Protein AF-X1L9S9-F1 (afdb_monomer_lite)

Secondary structure (DSSP, 8-state):
-HHHHHHHHHHGGGT-------S-GGGS-HHHHTT---EEEETT-SSHHHHHHHHHHTTT-HHHHHHHHTPPPTTS-SSS----EEEESS--TT-

Foldseek 3Di:
DVPVLCCLVPCVVVVDDDDDDDPALVPDDPSNLVSDFKDKAWPDQLDDPSLVSVCVSQVNPPVLSVVNNPDDDQVPDPDHRDIDMDMDGPDDPPD

InterPro domains:
  IPR027417 P-loop containing nucleoside triphosphate hydrolase [G3DSA:3.40.50.300] (1-71)

Sequence (95 aa):
RSIFIDAVRTTRKYGLGWIFISQTLSSLDREILNQIRIYIFGFGLGWGIERQALREIIGGAKEAIRLYQMFRDPQSGLGDREYPFMTIGPISPLS

Organism: NCBI:txid412755

Structure (mmCIF, N/CA/C/O backbone):
data_AF-X1L9S9-F1
#
_entry.id   AF-X1L9S9-F1
#
loop_
_atom_site.group_PDB
_atom_site.id
_atom_site.type_symbol
_atom_site.label_atom_id
_atom_site.label_alt_id
_atom_site.label_comp_id
_atom_site.label_asym_id
_atom_site.label_entity_id
_atom_site.label_seq_id
_atom_site.pdbx_PDB_ins_code
_atom_site.Cartn_x
_atom_site.Cartn_y
_atom_site.Cartn_z
_atom_site.occupancy
_atom_site.B_iso_or_equiv
_atom_site.auth_seq_id
_atom_site.auth_comp_id
_atom_site.auth_asym_id
_atom_site.auth_atom_id
_atom_site.pdbx_PDB_model_num
ATOM 1 N N . ARG A 1 1 ? -6.260 17.194 8.082 1.00 58.56 1 ARG A N 1
ATOM 2 C CA . ARG A 1 1 ? -5.430 15.963 8.055 1.00 58.56 1 ARG A CA 1
ATOM 3 C C . ARG A 1 1 ? -5.932 14.901 9.044 1.00 58.56 1 ARG A C 1
ATOM 5 O O . ARG A 1 1 ? -6.001 13.759 8.623 1.00 58.56 1 ARG A O 1
ATOM 12 N N . SER A 1 2 ? -6.364 15.244 10.273 1.00 79.62 2 SER A N 1
ATOM 13 C CA . SER A 1 2 ? -6.862 14.229 11.232 1.00 79.62 2 SER A CA 1
ATOM 14 C C . SER A 1 2 ? -8.144 13.514 10.783 1.00 79.62 2 SER A C 1
ATOM 16 O O . SER A 1 2 ? -8.240 12.315 10.976 1.00 79.62 2 SER A O 1
ATOM 18 N N . ILE A 1 3 ? -9.070 14.196 10.089 1.00 91.38 3 ILE A N 1
ATOM 19 C CA . ILE A 1 3 ? -10.391 13.632 9.736 1.00 91.38 3 ILE A CA 1
ATOM 20 C C . ILE A 1 3 ? -10.296 12.264 9.042 1.00 91.38 3 ILE A C 1
ATOM 22 O O . ILE A 1 3 ? -11.019 1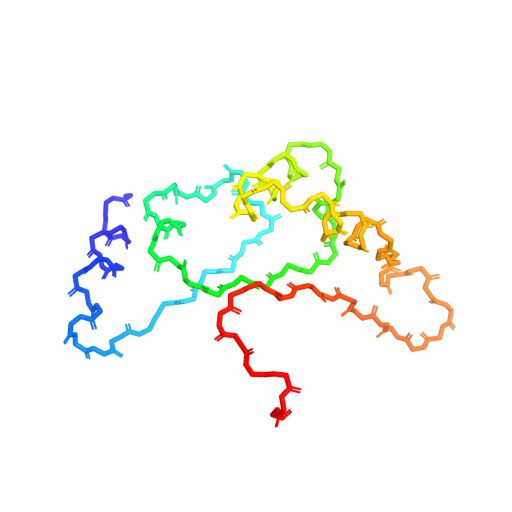1.349 9.417 1.00 91.38 3 ILE A O 1
ATOM 26 N N . PHE A 1 4 ? -9.404 12.089 8.059 1.00 90.88 4 PHE A N 1
ATOM 27 C CA . PHE A 1 4 ? -9.264 10.798 7.372 1.00 90.88 4 PHE A CA 1
ATOM 28 C C . PHE A 1 4 ? -8.651 9.719 8.268 1.00 90.88 4 PHE A C 1
ATOM 30 O O . PHE A 1 4 ? -9.099 8.578 8.234 1.00 90.88 4 PHE A O 1
ATOM 37 N N . ILE A 1 5 ? -7.668 10.076 9.095 1.00 93.00 5 ILE A N 1
ATOM 38 C CA . ILE A 1 5 ? -7.051 9.158 10.060 1.00 93.00 5 ILE A CA 1
ATOM 39 C C . ILE A 1 5 ? -8.106 8.684 11.070 1.00 93.00 5 ILE A C 1
ATOM 41 O O . ILE A 1 5 ? -8.279 7.482 11.287 1.00 93.00 5 ILE A O 1
ATOM 45 N N . ASP A 1 6 ? -8.861 9.631 11.628 1.00 94.12 6 ASP A N 1
ATOM 46 C CA . ASP A 1 6 ? -9.927 9.379 12.592 1.00 94.12 6 ASP A CA 1
ATOM 47 C C . ASP A 1 6 ? -11.028 8.517 11.967 1.00 94.12 6 ASP A C 1
ATOM 49 O O . ASP A 1 6 ? -11.477 7.538 12.568 1.00 94.12 6 ASP A O 1
ATOM 53 N N . ALA A 1 7 ? -11.431 8.821 10.733 1.00 94.06 7 ALA A N 1
ATOM 54 C CA . ALA A 1 7 ? -12.461 8.074 10.029 1.00 94.06 7 ALA A CA 1
ATOM 55 C C . ALA A 1 7 ? -12.030 6.620 9.769 1.00 94.06 7 ALA A C 1
ATOM 57 O O . ALA A 1 7 ? -12.770 5.707 10.129 1.00 94.06 7 ALA A O 1
ATOM 58 N N . VAL A 1 8 ? -10.817 6.377 9.257 1.00 94.25 8 VAL A N 1
ATOM 59 C CA . VAL A 1 8 ? -10.303 5.012 9.017 1.00 94.25 8 VAL A CA 1
ATOM 60 C C . VAL A 1 8 ? -10.275 4.185 10.304 1.00 94.25 8 VAL A C 1
ATOM 62 O O . VAL A 1 8 ? -10.684 3.021 10.309 1.00 94.25 8 VAL A O 1
ATOM 65 N N . ARG A 1 9 ? -9.835 4.783 11.416 1.00 91.56 9 ARG A N 1
ATOM 66 C CA . ARG A 1 9 ? -9.749 4.094 12.713 1.00 91.56 9 ARG A CA 1
ATOM 67 C C . ARG A 1 9 ? -11.122 3.812 13.314 1.00 91.56 9 ARG A C 1
ATOM 69 O O . ARG A 1 9 ? -11.343 2.744 13.885 1.00 91.56 9 ARG A O 1
ATOM 76 N N . THR A 1 10 ? -12.038 4.772 13.226 1.00 93.75 10 THR A N 1
ATOM 77 C CA . THR A 1 10 ? -13.297 4.728 13.981 1.00 93.75 10 THR A CA 1
ATOM 78 C C . THR A 1 10 ? -14.444 4.089 13.223 1.00 93.75 10 THR A C 1
ATOM 80 O O . THR A 1 10 ? -15.345 3.568 13.878 1.00 93.75 10 THR A O 1
ATOM 83 N N . THR A 1 11 ? -14.447 4.090 11.888 1.00 94.44 11 THR A N 1
ATOM 84 C CA . THR A 1 11 ? -15.596 3.581 11.128 1.00 94.44 11 THR A CA 1
ATOM 85 C C . THR A 1 11 ? -15.533 2.087 10.822 1.00 94.44 11 THR A C 1
ATOM 87 O O . THR A 1 11 ? -16.554 1.491 10.477 1.00 94.44 11 THR A O 1
ATOM 90 N N . ARG A 1 12 ? -14.387 1.437 11.067 1.00 86.75 12 ARG A N 1
ATOM 91 C CA . ARG A 1 12 ? -14.219 -0.020 10.924 1.00 86.75 12 ARG A CA 1
ATOM 92 C C . ARG A 1 12 ? -15.228 -0.826 11.749 1.00 86.75 12 ARG A C 1
ATOM 94 O O . ARG A 1 12 ? -15.720 -1.846 11.279 1.00 86.75 12 ARG A O 1
ATOM 101 N N . LYS A 1 13 ? -15.572 -0.364 12.958 1.00 92.06 13 LYS A N 1
ATOM 102 C CA . LYS A 1 13 ? -16.586 -1.011 13.821 1.00 92.06 13 LYS A CA 1
ATOM 103 C C . LYS A 1 13 ? -17.994 -1.004 13.219 1.00 92.06 13 LYS A C 1
ATOM 105 O O . LYS A 1 13 ? -18.831 -1.785 13.646 1.00 92.06 13 LYS A O 1
ATOM 110 N N . TYR A 1 14 ? -18.246 -0.134 12.242 1.00 95.62 14 TYR A N 1
ATOM 111 C CA . TYR A 1 14 ? -19.514 -0.051 11.521 1.00 95.62 14 TYR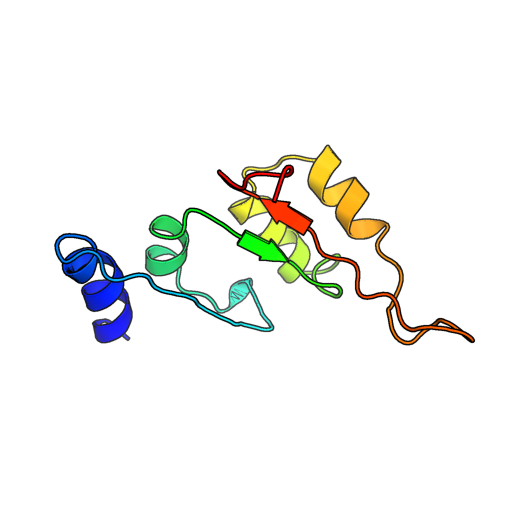 A CA 1
ATOM 112 C C . TYR A 1 14 ? -19.489 -0.836 10.200 1.00 95.62 14 TYR A C 1
ATOM 114 O O . TYR A 1 14 ? -20.419 -0.724 9.412 1.00 95.62 14 TYR A O 1
ATOM 122 N N . GLY A 1 15 ? -18.424 -1.602 9.928 1.00 91.88 15 GLY A N 1
ATOM 123 C CA . GLY A 1 15 ? -18.278 -2.354 8.680 1.00 91.88 15 GLY A CA 1
ATOM 124 C C . GLY A 1 15 ? -17.897 -1.500 7.466 1.00 91.88 15 GLY A C 1
ATOM 125 O O . GLY A 1 15 ? -17.960 -1.992 6.344 1.00 91.88 15 GLY A O 1
ATOM 126 N N . LEU A 1 16 ? -17.490 -0.239 7.662 1.00 94.56 16 LEU A N 1
ATOM 127 C CA . LEU A 1 16 ? -17.044 0.619 6.564 1.00 94.56 16 LEU A CA 1
ATOM 128 C C . LEU A 1 16 ? -15.640 0.223 6.083 1.00 94.56 16 LEU A C 1
ATOM 130 O O . LEU A 1 16 ? -14.715 0.049 6.881 1.00 94.56 16 LEU A O 1
ATOM 134 N N . GLY A 1 17 ? -15.498 0.098 4.763 1.00 92.12 17 GLY A N 1
ATOM 135 C CA . GLY A 1 17 ? -14.231 -0.138 4.076 1.00 92.12 17 GLY A CA 1
ATOM 136 C C . GLY A 1 17 ? -13.641 1.156 3.523 1.00 92.12 17 GLY A C 1
ATOM 137 O O . GLY A 1 17 ? -14.373 2.052 3.108 1.00 92.12 17 GLY A O 1
ATOM 138 N N . TRP A 1 18 ? -12.312 1.235 3.494 1.00 94.69 18 TRP A N 1
ATOM 139 C CA . TRP A 1 18 ? -11.580 2.369 2.937 1.00 94.69 18 TRP A CA 1
ATOM 140 C C . TRP A 1 18 ? -10.642 1.904 1.835 1.00 94.69 18 TRP A C 1
ATOM 142 O O . TRP A 1 18 ? -9.935 0.909 1.994 1.00 94.69 18 TRP A O 1
ATOM 152 N N . ILE A 1 19 ? -10.613 2.665 0.745 1.00 94.75 19 ILE A N 1
ATOM 153 C CA . ILE A 1 19 ? -9.645 2.513 -0.334 1.00 94.75 19 ILE A CA 1
ATOM 154 C C . ILE A 1 19 ? -8.933 3.847 -0.544 1.00 94.75 19 ILE A C 1
ATOM 156 O O . ILE A 1 19 ? -9.567 4.899 -0.612 1.00 94.75 19 ILE A O 1
ATOM 160 N N . PHE A 1 20 ? -7.607 3.794 -0.626 1.00 94.19 20 PHE A N 1
ATOM 161 C CA . PHE A 1 20 ? -6.765 4.946 -0.924 1.00 94.19 20 PHE A CA 1
ATOM 162 C C . PHE A 1 20 ? -6.040 4.680 -2.236 1.00 94.19 20 PHE A C 1
ATOM 164 O O . PHE A 1 20 ? -5.380 3.653 -2.381 1.00 94.19 20 PHE A O 1
ATOM 171 N N . ILE A 1 21 ? -6.170 5.606 -3.182 1.00 94.12 21 ILE A N 1
ATOM 172 C CA . ILE A 1 21 ? -5.523 5.537 -4.493 1.00 94.12 21 ILE A CA 1
ATOM 173 C C . ILE A 1 21 ? -4.534 6.696 -4.559 1.00 94.12 21 ILE A C 1
ATOM 175 O O . ILE A 1 21 ? -4.920 7.854 -4.409 1.00 94.12 21 ILE A O 1
ATOM 179 N N . SER A 1 22 ? -3.254 6.381 -4.743 1.00 92.56 22 SER A N 1
ATOM 180 C CA . SER A 1 22 ? -2.174 7.366 -4.800 1.00 92.56 22 SER A CA 1
ATOM 181 C C . SER A 1 22 ? -1.132 6.961 -5.836 1.00 92.56 22 SER A C 1
ATOM 183 O O . SER A 1 22 ? -0.901 5.775 -6.058 1.00 92.56 22 SER A O 1
ATOM 185 N N . GLN A 1 23 ? -0.491 7.960 -6.444 1.00 91.19 23 GLN A N 1
ATOM 186 C CA . GLN A 1 23 ? 0.659 7.781 -7.337 1.00 91.19 23 GLN A CA 1
ATOM 187 C C . GLN A 1 23 ? 1.995 7.773 -6.578 1.00 91.19 23 GLN A C 1
ATOM 189 O O . GLN A 1 23 ? 3.025 7.415 -7.140 1.00 91.19 23 GLN A O 1
ATOM 194 N N . THR A 1 24 ? 1.993 8.189 -5.310 1.00 91.69 24 THR A N 1
ATOM 195 C CA . THR A 1 24 ? 3.206 8.397 -4.515 1.00 91.69 24 THR A CA 1
ATOM 196 C C . THR A 1 24 ? 2.987 7.813 -3.125 1.00 91.69 24 THR A C 1
ATOM 198 O O . THR A 1 24 ? 2.283 8.393 -2.293 1.00 91.69 24 THR A O 1
ATOM 201 N N . LEU A 1 25 ? 3.590 6.656 -2.867 1.00 91.88 25 LEU A N 1
ATOM 202 C CA . LEU A 1 25 ? 3.545 5.946 -1.592 1.00 91.88 25 LEU A CA 1
ATOM 203 C C . LEU A 1 25 ? 4.135 6.788 -0.466 1.00 91.88 25 LEU A C 1
ATOM 205 O O . LEU A 1 25 ? 3.564 6.833 0.621 1.00 91.88 25 LEU A O 1
ATOM 209 N N . SER A 1 26 ? 5.239 7.492 -0.733 1.00 90.06 26 SER A N 1
ATOM 210 C CA . SER A 1 26 ? 5.915 8.322 0.274 1.00 90.06 26 SER A CA 1
ATOM 211 C C . SER A 1 26 ? 5.062 9.495 0.783 1.00 90.06 26 SER A C 1
ATOM 213 O O . SER A 1 26 ? 5.335 10.030 1.856 1.00 90.06 26 SER A O 1
ATOM 215 N N . SER A 1 27 ? 4.002 9.867 0.055 1.00 90.44 27 SER A N 1
ATOM 216 C CA . SER A 1 27 ? 3.058 10.916 0.464 1.00 90.44 27 SER A CA 1
ATOM 217 C C . SER A 1 27 ? 1.942 10.424 1.395 1.00 90.44 27 SER A C 1
ATOM 219 O O . SER A 1 27 ? 1.266 11.243 2.024 1.00 90.44 27 SER A O 1
ATOM 221 N N . LEU A 1 28 ? 1.728 9.105 1.489 1.00 91.81 28 LEU A N 1
ATOM 222 C CA . LEU A 1 28 ? 0.656 8.535 2.301 1.00 91.81 28 LEU A CA 1
ATOM 223 C C . LEU A 1 28 ? 0.986 8.632 3.788 1.00 91.81 28 LEU A C 1
ATOM 225 O O . LEU A 1 28 ? 2.105 8.380 4.233 1.00 91.81 28 LEU A O 1
ATOM 229 N N . ASP A 1 29 ? -0.030 8.978 4.574 1.00 92.62 29 ASP A N 1
ATOM 230 C CA . ASP A 1 29 ? 0.120 9.079 6.016 1.00 92.62 29 ASP A CA 1
ATOM 231 C C . ASP A 1 29 ? 0.341 7.694 6.640 1.00 92.62 29 ASP A C 1
ATOM 233 O O . ASP A 1 29 ? -0.416 6.752 6.385 1.00 92.62 29 ASP A O 1
ATOM 237 N N . ARG A 1 30 ? 1.369 7.573 7.486 1.00 91.00 30 ARG A N 1
ATOM 238 C CA . ARG A 1 30 ? 1.733 6.308 8.137 1.00 91.00 30 ARG A CA 1
ATOM 239 C C . ARG A 1 30 ? 0.610 5.761 9.011 1.00 91.00 30 ARG A C 1
ATOM 241 O O . ARG A 1 30 ? 0.458 4.543 9.087 1.00 91.00 30 ARG A O 1
ATOM 248 N N . GLU A 1 31 ? -0.196 6.620 9.638 1.00 92.81 31 GLU A N 1
ATOM 249 C CA . GLU A 1 31 ? -1.334 6.142 10.428 1.00 92.81 31 GLU A CA 1
ATOM 250 C C . GLU A 1 31 ? -2.395 5.477 9.553 1.00 92.81 31 GLU A C 1
ATOM 252 O O . GLU A 1 31 ? -2.966 4.470 9.964 1.00 92.81 31 GLU A O 1
ATOM 257 N N . ILE A 1 32 ? -2.611 5.980 8.333 1.00 93.12 32 ILE A N 1
ATOM 258 C CA . ILE A 1 32 ? -3.516 5.353 7.366 1.00 93.12 32 ILE A CA 1
ATOM 259 C C . ILE A 1 32 ? -2.933 4.015 6.913 1.00 93.12 32 ILE A C 1
ATOM 261 O O . ILE A 1 32 ? -3.626 3.004 7.002 1.00 93.12 32 ILE A O 1
ATOM 265 N N . LEU A 1 33 ? -1.659 3.984 6.499 1.00 92.50 33 LEU A N 1
ATOM 266 C CA . LEU A 1 33 ? -0.981 2.754 6.063 1.00 92.50 33 LEU A CA 1
ATOM 267 C C . LEU A 1 33 ? -1.080 1.644 7.122 1.00 92.50 33 LEU A C 1
ATOM 269 O O . LEU A 1 33 ? -1.448 0.516 6.807 1.00 92.50 33 LEU A O 1
ATOM 273 N N . ASN A 1 34 ? -0.877 1.973 8.398 1.00 91.69 34 ASN A N 1
ATOM 274 C CA . ASN A 1 34 ? -0.978 1.008 9.497 1.00 91.69 34 ASN A CA 1
ATOM 275 C C . ASN A 1 34 ? -2.381 0.390 9.673 1.00 91.69 34 ASN A C 1
ATOM 277 O O . ASN A 1 34 ? -2.510 -0.645 10.326 1.00 91.69 34 ASN A O 1
ATOM 281 N N . GLN A 1 35 ? -3.436 1.008 9.132 1.00 92.25 35 GLN A N 1
ATOM 282 C CA . GLN A 1 35 ? -4.797 0.459 9.165 1.00 92.25 35 GLN A CA 1
ATOM 283 C C . GLN A 1 35 ? -5.151 -0.362 7.912 1.00 92.25 35 GLN A C 1
ATOM 285 O O . GLN A 1 35 ? -6.116 -1.133 7.944 1.00 92.25 35 GLN A O 1
ATOM 290 N N . ILE A 1 36 ? -4.392 -0.230 6.819 1.00 92.06 36 ILE A N 1
ATOM 291 C CA . ILE A 1 36 ? -4.636 -0.939 5.558 1.00 92.06 36 ILE A CA 1
ATOM 292 C C . ILE A 1 36 ? -4.093 -2.368 5.628 1.00 92.06 36 ILE A C 1
ATOM 294 O O . ILE A 1 36 ? -2.980 -2.618 6.085 1.00 92.06 36 ILE A O 1
ATOM 298 N N . ARG A 1 37 ? -4.897 -3.330 5.156 1.00 91.44 37 ARG A N 1
ATOM 299 C CA . ARG A 1 37 ? -4.541 -4.762 5.160 1.00 91.44 37 ARG A CA 1
ATOM 300 C C . ARG A 1 37 ? -4.163 -5.312 3.791 1.00 91.44 37 ARG A C 1
ATOM 302 O O . ARG A 1 37 ? -3.489 -6.334 3.739 1.00 91.44 37 ARG A O 1
ATOM 309 N N . ILE A 1 38 ? -4.637 -4.685 2.716 1.00 93.25 38 ILE A N 1
ATOM 310 C CA . ILE A 1 38 ? -4.429 -5.131 1.337 1.00 93.25 38 ILE A CA 1
ATOM 311 C C . ILE A 1 38 ? -3.825 -3.975 0.552 1.00 93.25 38 ILE A C 1
ATOM 313 O O . ILE A 1 38 ? -4.340 -2.860 0.597 1.00 93.25 38 ILE A O 1
ATOM 317 N N . TYR A 1 39 ? -2.756 -4.266 -0.177 1.00 93.81 39 TYR A N 1
ATOM 318 C CA . TYR A 1 39 ? -2.069 -3.325 -1.047 1.00 93.81 39 TYR A CA 1
ATOM 319 C C . TYR A 1 39 ? -2.082 -3.839 -2.476 1.00 93.81 39 TYR A C 1
ATOM 321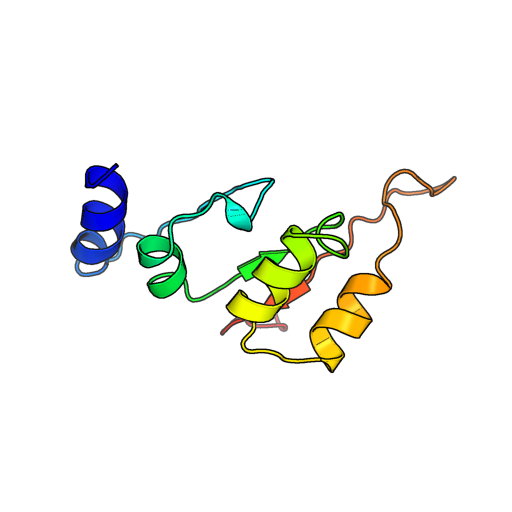 O O . TYR A 1 39 ? -1.883 -5.031 -2.706 1.00 93.81 39 TYR A O 1
ATOM 329 N N . ILE A 1 40 ? -2.275 -2.925 -3.423 1.00 94.56 40 ILE A N 1
ATOM 330 C CA . ILE A 1 40 ? -2.166 -3.180 -4.857 1.00 94.56 40 ILE A CA 1
ATOM 331 C C . ILE A 1 40 ? -1.193 -2.142 -5.412 1.00 94.56 40 ILE A C 1
ATOM 333 O O . ILE A 1 40 ? -1.448 -0.942 -5.326 1.00 94.56 40 ILE A O 1
ATOM 337 N N . PHE A 1 41 ? -0.070 -2.601 -5.953 1.00 94.94 41 PHE A N 1
ATOM 338 C CA . PHE A 1 41 ? 0.973 -1.756 -6.527 1.00 94.94 41 PHE A CA 1
ATOM 339 C C . PHE A 1 41 ? 1.010 -1.959 -8.041 1.00 94.94 41 PHE A C 1
ATOM 341 O O . PHE A 1 41 ? 1.369 -3.040 -8.504 1.00 94.94 41 PHE A O 1
ATOM 348 N N . GLY A 1 42 ? 0.632 -0.934 -8.805 1.00 93.94 42 GLY A N 1
ATOM 349 C CA . GLY A 1 42 ? 0.853 -0.893 -10.257 1.00 93.94 42 GLY A CA 1
ATOM 350 C C . GLY A 1 42 ? 2.298 -0.523 -10.601 1.00 93.94 42 GLY A C 1
ATOM 351 O O . GLY A 1 42 ? 3.094 -0.296 -9.702 1.00 93.94 42 GLY A O 1
ATOM 352 N N . PHE A 1 43 ? 2.642 -0.440 -11.886 1.00 92.56 43 PHE A N 1
ATOM 353 C CA . PHE A 1 43 ? 3.987 -0.074 -12.357 1.00 92.56 43 PHE A CA 1
ATOM 354 C C . PHE A 1 43 ? 4.448 1.335 -11.910 1.00 92.56 43 PHE A C 1
ATOM 356 O O . PHE A 1 43 ? 3.638 2.238 -11.718 1.00 92.56 43 PHE A O 1
ATOM 363 N N . GLY A 1 44 ? 5.770 1.540 -11.806 1.00 91.19 44 GLY A N 1
ATOM 364 C CA . GLY A 1 44 ? 6.392 2.865 -11.622 1.00 91.19 44 GLY A CA 1
ATOM 365 C C . GLY A 1 44 ? 7.035 3.121 -10.253 1.00 91.19 44 GLY A C 1
ATOM 366 O O . GLY A 1 44 ? 7.821 4.050 -10.108 1.00 91.19 44 GLY A O 1
ATOM 367 N N . LEU A 1 45 ? 6.796 2.260 -9.260 1.00 92.62 45 LEU A N 1
ATOM 368 C CA . LEU A 1 45 ? 7.310 2.431 -7.879 1.00 92.62 45 LEU A CA 1
ATOM 369 C C . LEU A 1 45 ? 8.645 1.697 -7.620 1.00 92.62 45 LEU A C 1
ATOM 371 O O . LEU A 1 45 ? 9.040 1.471 -6.480 1.00 92.62 45 LEU A O 1
ATOM 375 N N . GLY A 1 46 ? 9.319 1.230 -8.677 1.00 85.50 46 GLY A N 1
ATOM 376 C CA . GLY A 1 46 ? 10.463 0.308 -8.580 1.00 85.50 46 GLY A CA 1
ATOM 377 C C . GLY A 1 46 ? 11.802 0.967 -8.244 1.00 85.50 46 GLY A C 1
ATOM 378 O O . GLY A 1 46 ? 12.789 0.258 -8.031 1.00 85.50 46 GLY A O 1
ATOM 379 N N . TRP A 1 47 ? 11.853 2.302 -8.190 1.00 86.44 47 TRP A N 1
ATOM 380 C CA . TRP A 1 47 ? 13.087 3.086 -8.078 1.00 86.44 47 TRP A CA 1
ATOM 381 C C . TRP A 1 47 ? 12.951 4.264 -7.101 1.00 86.44 47 TRP A C 1
ATOM 383 O O . TRP A 1 47 ? 11.850 4.654 -6.719 1.00 86.44 47 TRP A O 1
ATOM 393 N N . GLY A 1 48 ? 14.090 4.824 -6.679 1.00 91.06 48 GLY A N 1
ATOM 394 C CA . GLY A 1 48 ? 14.145 6.029 -5.845 1.00 91.06 48 GLY A CA 1
ATOM 395 C C . GLY A 1 48 ? 13.440 5.902 -4.489 1.00 91.06 48 GLY A C 1
ATOM 396 O O . GLY A 1 48 ? 13.464 4.846 -3.852 1.00 91.06 48 GLY A O 1
ATOM 397 N N . ILE A 1 49 ? 12.824 7.004 -4.051 1.00 92.94 49 ILE A N 1
ATOM 398 C CA . ILE A 1 49 ? 12.115 7.098 -2.766 1.00 92.94 49 ILE A CA 1
ATOM 399 C C . ILE A 1 49 ? 10.898 6.167 -2.701 1.00 92.94 49 ILE A C 1
ATOM 401 O O . ILE A 1 49 ? 10.617 5.586 -1.656 1.00 92.94 49 ILE A O 1
ATOM 405 N N . GLU A 1 50 ? 10.242 5.933 -3.836 1.00 93.12 50 GLU A N 1
ATOM 406 C CA . GLU A 1 50 ? 9.076 5.057 -3.929 1.00 93.12 50 GLU A CA 1
ATOM 407 C C . GLU A 1 50 ? 9.446 3.590 -3.715 1.00 93.12 50 GLU A C 1
ATOM 409 O O . GLU A 1 50 ? 8.738 2.877 -3.007 1.00 93.12 50 GLU A O 1
ATOM 414 N N . ARG A 1 51 ? 10.614 3.152 -4.204 1.00 92.94 51 ARG A N 1
ATOM 415 C CA . ARG A 1 51 ? 11.136 1.809 -3.900 1.00 92.94 51 ARG A CA 1
ATOM 416 C C . ARG A 1 51 ? 11.377 1.623 -2.407 1.00 92.94 51 ARG A C 1
ATOM 418 O O . ARG A 1 51 ? 11.133 0.544 -1.868 1.00 92.94 51 ARG A O 1
ATOM 425 N N . GLN A 1 52 ? 11.906 2.653 -1.749 1.00 92.75 52 GLN A N 1
ATOM 426 C CA . GLN A 1 52 ? 12.169 2.613 -0.316 1.00 92.75 52 GLN A CA 1
ATOM 427 C C . GLN A 1 52 ? 10.856 2.555 0.473 1.00 92.75 52 GLN A C 1
ATOM 429 O O . GLN A 1 52 ? 10.725 1.700 1.346 1.00 92.75 52 GLN A O 1
ATOM 434 N N . ALA A 1 53 ? 9.870 3.378 0.108 1.00 93.31 53 ALA A N 1
ATOM 435 C CA . ALA A 1 53 ? 8.534 3.339 0.698 1.00 93.31 53 ALA A CA 1
ATOM 436 C C . ALA A 1 53 ? 7.849 1.978 0.480 1.00 93.31 53 ALA A C 1
ATOM 438 O O . ALA A 1 53 ? 7.328 1.391 1.426 1.00 93.31 53 ALA A O 1
ATOM 439 N N . LEU A 1 54 ? 7.925 1.420 -0.734 1.00 93.94 54 LEU A N 1
ATOM 440 C CA . LEU A 1 54 ? 7.425 0.079 -1.042 1.00 93.94 54 LEU A CA 1
ATOM 441 C C . LEU A 1 54 ? 8.087 -0.977 -0.148 1.00 93.94 54 LEU A C 1
ATOM 443 O O . LEU A 1 54 ? 7.394 -1.806 0.438 1.00 93.94 54 LEU A O 1
ATOM 447 N N . ARG A 1 55 ? 9.418 -0.922 0.000 1.00 92.50 55 ARG A N 1
ATOM 448 C CA . ARG A 1 55 ? 10.186 -1.837 0.857 1.00 92.50 55 ARG A CA 1
ATOM 449 C C . ARG A 1 55 ? 9.751 -1.773 2.317 1.00 92.50 55 ARG A C 1
ATOM 451 O O . ARG A 1 55 ? 9.676 -2.820 2.959 1.00 92.50 55 ARG A O 1
ATOM 458 N N . GLU A 1 56 ? 9.496 -0.572 2.826 1.00 91.44 56 GLU A N 1
ATOM 459 C CA . GLU A 1 56 ? 9.006 -0.350 4.189 1.00 91.44 56 GLU A CA 1
ATOM 460 C C . GLU A 1 56 ? 7.603 -0.936 4.381 1.00 91.44 56 GLU A C 1
ATOM 462 O O . GLU A 1 56 ? 7.387 -1.674 5.340 1.00 91.44 56 GLU A O 1
ATOM 467 N N . ILE A 1 57 ? 6.681 -0.689 3.442 1.00 91.19 57 ILE A N 1
ATOM 468 C CA . ILE A 1 57 ? 5.292 -1.171 3.523 1.00 91.19 57 ILE A CA 1
ATOM 469 C C . ILE A 1 57 ? 5.224 -2.702 3.519 1.00 91.19 57 ILE A C 1
ATOM 471 O O . ILE A 1 57 ? 4.476 -3.287 4.300 1.00 91.19 57 ILE A O 1
ATOM 475 N N . ILE A 1 58 ? 6.011 -3.371 2.672 1.00 89.56 58 ILE A N 1
ATOM 476 C CA . ILE A 1 58 ? 5.965 -4.838 2.555 1.00 89.56 58 ILE A CA 1
ATOM 477 C C . ILE A 1 58 ? 6.875 -5.568 3.559 1.00 89.56 58 ILE A C 1
ATOM 479 O O . ILE A 1 58 ? 7.112 -6.768 3.419 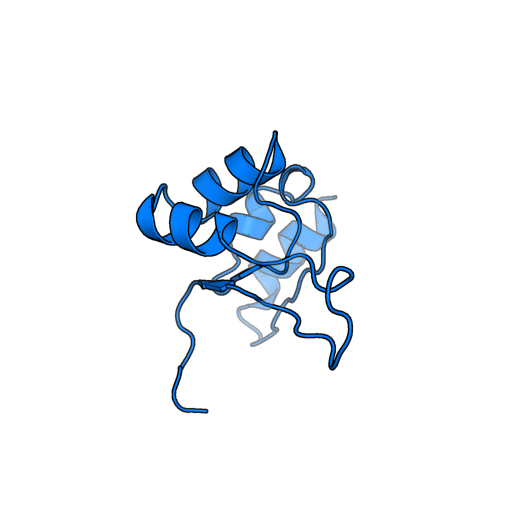1.00 89.56 58 ILE A O 1
ATOM 483 N N . GLY A 1 59 ? 7.435 -4.858 4.545 1.00 86.81 59 GLY A N 1
ATOM 484 C CA . GLY A 1 59 ? 8.260 -5.457 5.598 1.00 86.81 59 GLY A CA 1
ATOM 485 C C . GLY A 1 59 ? 9.597 -6.025 5.109 1.00 86.81 59 GLY A C 1
ATOM 486 O O . GLY A 1 59 ? 10.140 -6.942 5.718 1.00 86.81 59 GLY A O 1
ATOM 487 N N . GLY A 1 60 ? 10.142 -5.508 4.004 1.00 77.31 60 GLY A N 1
ATOM 488 C CA . GLY A 1 60 ? 11.461 -5.912 3.518 1.00 77.31 60 GLY A CA 1
ATOM 489 C C . GLY A 1 60 ? 11.523 -7.248 2.771 1.00 77.31 60 G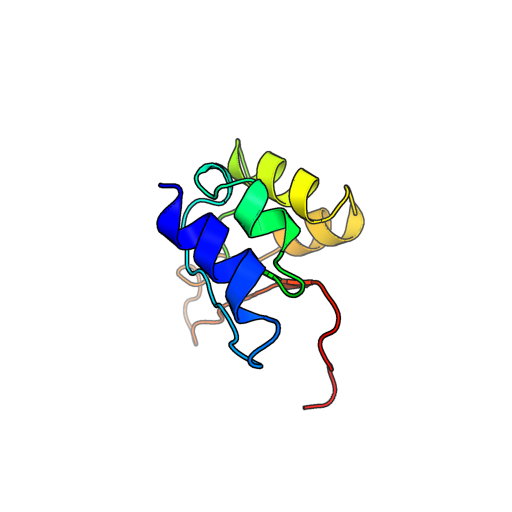LY A C 1
ATOM 490 O O . GLY A 1 60 ? 12.625 -7.771 2.608 1.00 77.31 60 GLY A O 1
ATOM 491 N N . ALA A 1 61 ? 10.396 -7.780 2.280 1.00 83.56 61 ALA A N 1
ATOM 492 C CA . ALA A 1 61 ? 10.349 -8.971 1.423 1.00 83.56 61 ALA A CA 1
ATOM 493 C C . ALA A 1 61 ? 11.125 -8.755 0.102 1.00 83.56 61 ALA A C 1
ATOM 495 O O . ALA A 1 61 ? 10.589 -8.258 -0.892 1.00 83.56 61 ALA A O 1
ATOM 496 N N . LYS A 1 62 ? 12.420 -9.093 0.093 1.00 85.19 62 LYS A N 1
ATOM 497 C CA . LYS A 1 62 ? 13.357 -8.760 -0.996 1.00 85.19 62 LYS A CA 1
ATOM 498 C C . LYS A 1 62 ? 12.950 -9.390 -2.325 1.00 85.19 62 LYS A C 1
ATOM 500 O O . LYS A 1 62 ? 13.083 -8.753 -3.368 1.00 85.19 62 LYS A O 1
ATOM 505 N N . GLU A 1 63 ? 12.443 -10.612 -2.281 1.00 87.69 63 GLU A N 1
ATOM 506 C CA . GLU A 1 63 ? 12.004 -11.387 -3.437 1.00 87.69 63 GLU A CA 1
ATOM 507 C C . GLU A 1 63 ? 10.799 -10.725 -4.110 1.00 87.69 63 GLU A C 1
ATOM 509 O O . GLU A 1 63 ? 10.801 -10.557 -5.327 1.00 87.69 63 GLU A O 1
ATOM 514 N N . ALA A 1 64 ? 9.823 -10.254 -3.326 1.00 88.88 64 ALA A N 1
ATOM 515 C CA . ALA A 1 64 ? 8.662 -9.531 -3.845 1.00 88.88 64 ALA A CA 1
ATOM 516 C C . ALA A 1 64 ? 9.076 -8.218 -4.529 1.00 88.88 64 ALA A C 1
ATOM 518 O O . ALA A 1 64 ? 8.629 -7.930 -5.637 1.00 88.88 64 ALA A O 1
ATOM 519 N N . ILE A 1 65 ? 10.006 -7.462 -3.929 1.00 91.62 65 ILE A N 1
ATOM 520 C CA . ILE A 1 65 ? 10.557 -6.242 -4.552 1.00 91.62 65 ILE A CA 1
ATOM 521 C C . ILE A 1 65 ? 11.269 -6.584 -5.855 1.00 91.62 65 ILE A C 1
ATOM 523 O O . ILE A 1 65 ? 11.103 -5.877 -6.844 1.00 91.62 65 ILE A O 1
ATOM 527 N N . ARG A 1 66 ? 12.065 -7.657 -5.871 1.00 91.25 66 ARG A N 1
ATOM 528 C CA . ARG A 1 66 ? 12.793 -8.076 -7.070 1.00 91.25 66 ARG A CA 1
ATOM 529 C C . ARG A 1 66 ? 11.834 -8.431 -8.204 1.00 91.25 66 ARG A C 1
ATOM 531 O O . ARG A 1 66 ? 12.055 -7.966 -9.316 1.00 91.25 66 ARG A O 1
ATOM 538 N N . LEU A 1 67 ? 10.779 -9.199 -7.924 1.00 91.69 67 LEU A N 1
ATOM 539 C CA . LEU A 1 67 ? 9.743 -9.535 -8.907 1.00 91.69 67 LEU A CA 1
ATOM 540 C C . LEU A 1 67 ? 9.022 -8.284 -9.411 1.00 91.69 67 LEU A C 1
ATOM 542 O O . LEU A 1 67 ? 8.856 -8.110 -10.614 1.00 91.69 67 LEU A O 1
ATOM 546 N N . TYR A 1 68 ? 8.666 -7.377 -8.506 1.00 93.94 68 TYR A N 1
ATOM 547 C CA . TYR A 1 68 ? 8.030 -6.115 -8.861 1.00 93.94 68 TYR A CA 1
ATOM 548 C C . TYR A 1 68 ? 8.916 -5.240 -9.770 1.00 93.94 68 TYR A C 1
ATOM 550 O O . TYR A 1 68 ? 8.435 -4.651 -10.733 1.00 93.94 68 TYR A O 1
ATOM 558 N N . GLN A 1 69 ? 10.232 -5.199 -9.534 1.00 92.88 69 GLN A N 1
ATOM 559 C CA . GLN A 1 69 ? 11.178 -4.480 -10.400 1.00 92.88 69 GLN A CA 1
ATOM 560 C C . GLN A 1 69 ? 11.320 -5.089 -11.806 1.00 92.88 69 GLN A C 1
ATOM 562 O O . GLN A 1 69 ? 11.864 -4.430 -12.689 1.00 92.88 69 GLN A O 1
ATOM 567 N N . MET A 1 70 ? 10.846 -6.319 -12.028 1.00 92.75 70 MET A N 1
ATOM 568 C CA . MET A 1 70 ? 10.821 -6.956 -13.349 1.00 92.75 70 MET A CA 1
ATOM 569 C C . MET A 1 70 ? 9.581 -6.581 -14.171 1.00 92.75 70 MET A C 1
ATOM 571 O O . MET A 1 70 ? 9.471 -7.011 -15.321 1.00 92.75 70 MET A O 1
ATOM 575 N N . PHE A 1 71 ? 8.649 -5.801 -13.612 1.00 93.25 71 PHE A N 1
ATOM 576 C CA . PHE A 1 71 ? 7.490 -5.317 -14.354 1.00 93.25 71 PHE A CA 1
ATOM 577 C C . PHE A 1 71 ? 7.933 -4.510 -15.573 1.00 93.25 71 PHE A C 1
ATOM 579 O O . PHE A 1 71 ? 8.804 -3.643 -15.489 1.00 93.25 71 PHE A O 1
ATOM 586 N N . ARG A 1 72 ? 7.320 -4.814 -16.717 1.00 88.00 72 ARG A N 1
ATOM 587 C CA . ARG A 1 72 ? 7.538 -4.078 -17.961 1.00 88.00 72 ARG A CA 1
ATOM 588 C C . ARG A 1 72 ? 6.712 -2.804 -17.947 1.00 88.00 72 ARG A C 1
ATOM 590 O O . ARG A 1 72 ? 5.636 -2.773 -17.354 1.00 88.00 72 ARG A O 1
ATOM 597 N N . ASP A 1 73 ? 7.220 -1.780 -18.622 1.00 88.94 73 ASP A N 1
ATOM 598 C CA . ASP A 1 73 ? 6.467 -0.553 -18.841 1.00 88.94 73 ASP A CA 1
ATOM 599 C C . ASP A 1 73 ? 5.242 -0.862 -19.725 1.00 88.94 73 ASP A C 1
ATOM 601 O O . ASP A 1 73 ? 5.431 -1.282 -20.875 1.00 88.94 73 ASP A O 1
ATOM 605 N N . PRO A 1 74 ? 4.006 -0.645 -19.234 1.00 86.94 74 PRO A N 1
ATOM 606 C CA . PRO A 1 74 ? 2.782 -0.871 -20.005 1.00 86.94 74 PRO A CA 1
ATOM 607 C C . PRO A 1 74 ? 2.715 -0.087 -21.322 1.00 86.94 74 PRO A C 1
ATOM 609 O O . PRO A 1 74 ? 1.965 -0.459 -22.224 1.00 86.94 74 PRO A O 1
ATOM 612 N N . GLN A 1 75 ? 3.464 1.014 -21.443 1.00 85.88 75 GLN A N 1
ATOM 613 C CA . GLN A 1 75 ? 3.491 1.853 -22.644 1.00 85.88 75 GLN A CA 1
ATOM 614 C C . GLN A 1 75 ? 4.496 1.371 -23.700 1.00 85.88 75 GLN A C 1
ATOM 616 O O . GLN A 1 75 ? 4.461 1.849 -24.830 1.00 85.88 75 GLN A O 1
ATOM 621 N N . SER A 1 76 ? 5.379 0.429 -23.356 1.00 82.50 76 SER A N 1
ATOM 622 C CA . SER A 1 76 ? 6.482 -0.010 -24.226 1.00 82.50 76 SER A CA 1
ATOM 623 C C . SER A 1 76 ? 6.117 -1.104 -25.242 1.00 82.50 76 SER A C 1
ATOM 625 O O . SER A 1 76 ? 6.911 -1.401 -26.134 1.00 82.50 76 SER A O 1
ATOM 627 N N . GLY A 1 77 ? 4.937 -1.720 -25.128 1.00 77.12 77 GLY A N 1
ATOM 628 C CA . GLY A 1 77 ? 4.498 -2.800 -26.016 1.00 77.12 77 GLY A CA 1
ATOM 629 C C . GLY A 1 77 ? 3.973 -2.302 -27.367 1.00 77.12 77 GLY A C 1
ATOM 630 O O . GLY A 1 77 ? 3.205 -1.349 -27.428 1.00 77.12 77 GLY A O 1
ATOM 631 N N . LEU A 1 78 ? 4.338 -2.996 -28.451 1.00 73.81 78 LEU A N 1
ATOM 632 C CA . LEU A 1 78 ? 3.796 -2.780 -29.806 1.00 73.81 78 LEU A CA 1
ATOM 633 C C . LEU A 1 78 ? 2.469 -3.537 -30.062 1.00 73.81 78 LEU A C 1
ATOM 635 O O . LEU A 1 78 ? 1.979 -3.538 -31.187 1.00 73.81 78 LEU A O 1
ATOM 639 N N . GLY A 1 79 ? 1.903 -4.190 -29.039 1.00 77.75 79 GLY A N 1
ATOM 640 C CA . GLY A 1 79 ? 0.661 -4.972 -29.096 1.00 77.75 79 GLY A CA 1
ATOM 641 C C . GLY A 1 79 ? -0.313 -4.598 -27.975 1.00 77.75 79 GLY A C 1
ATOM 642 O O . GLY A 1 79 ? -0.355 -3.440 -27.554 1.00 77.75 79 GLY A O 1
ATOM 643 N N . ASP A 1 80 ? -1.085 -5.569 -27.481 1.00 81.69 80 ASP A N 1
ATOM 644 C CA . ASP A 1 80 ? -2.009 -5.347 -26.365 1.00 81.69 80 ASP A CA 1
ATOM 645 C C . ASP A 1 80 ? -1.270 -4.835 -25.121 1.00 81.69 80 ASP A C 1
ATOM 647 O O . ASP A 1 80 ? -0.192 -5.315 -24.756 1.00 81.69 80 ASP A O 1
ATOM 651 N N . ARG A 1 81 ? -1.845 -3.818 -24.472 1.00 85.06 81 ARG A N 1
ATOM 652 C CA . ARG A 1 81 ? -1.248 -3.204 -23.284 1.00 85.06 81 ARG A CA 1
ATOM 653 C C . ARG A 1 81 ? -1.498 -4.080 -22.066 1.00 85.06 81 ARG A C 1
ATOM 655 O O . ARG A 1 81 ? -2.629 -4.195 -21.599 1.00 85.06 81 ARG A O 1
ATOM 662 N N . GLU A 1 82 ? -0.426 -4.632 -21.515 1.00 87.94 82 GLU A N 1
ATOM 663 C CA . GLU A 1 82 ? -0.448 -5.352 -20.245 1.00 87.94 82 GLU A CA 1
ATOM 664 C C . GLU A 1 82 ? -0.070 -4.416 -19.092 1.00 87.94 82 GLU A C 1
ATOM 666 O O . GLU A 1 82 ? 0.938 -3.711 -19.142 1.00 87.94 82 GLU A O 1
ATOM 671 N N . TYR A 1 83 ? -0.875 -4.425 -18.030 1.00 91.06 83 TYR A N 1
ATOM 672 C CA . TYR A 1 83 ? -0.680 -3.588 -16.846 1.00 91.06 83 TYR A CA 1
ATOM 673 C C . TYR A 1 83 ? -0.349 -4.477 -15.643 1.00 91.06 83 TYR A C 1
ATOM 675 O O . TYR A 1 83 ? -1.261 -4.893 -14.925 1.00 91.06 83 TYR A O 1
ATOM 683 N N . PRO A 1 84 ? 0.934 -4.810 -15.415 1.00 91.69 84 PRO A N 1
ATOM 684 C CA . PRO A 1 84 ? 1.314 -5.658 -14.301 1.00 91.69 84 PRO A CA 1
ATOM 685 C C . PRO A 1 84 ? 1.066 -4.938 -12.974 1.00 91.69 84 PRO A C 1
ATOM 687 O O . PRO A 1 84 ? 1.310 -3.735 -12.827 1.00 91.69 84 PRO A O 1
ATOM 690 N N . PHE A 1 85 ? 0.601 -5.700 -11.991 1.00 93.81 85 PHE A N 1
ATOM 691 C CA . PHE A 1 85 ? 0.402 -5.231 -10.629 1.00 93.81 85 PHE A CA 1
ATOM 692 C C . PHE A 1 85 ? 0.812 -6.310 -9.626 1.00 93.81 85 PHE A C 1
ATOM 694 O O . PHE A 1 85 ? 0.795 -7.505 -9.918 1.00 93.81 85 PHE A O 1
ATOM 701 N N . MET A 1 86 ? 1.197 -5.879 -8.429 1.00 93.44 86 MET A N 1
ATOM 702 C CA . MET A 1 86 ? 1.527 -6.750 -7.306 1.00 93.44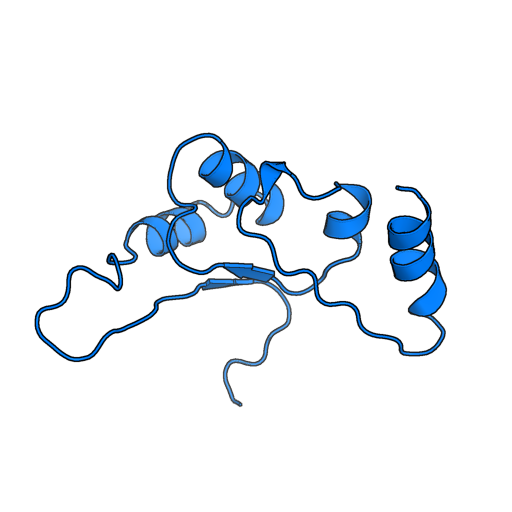 86 MET A CA 1
ATOM 703 C C . MET A 1 86 ? 0.513 -6.535 -6.191 1.00 93.44 86 MET A C 1
ATOM 705 O O . MET A 1 86 ? 0.275 -5.400 -5.781 1.00 93.44 86 MET A O 1
ATOM 709 N N . THR A 1 87 ? -0.043 -7.621 -5.662 1.00 92.62 87 THR A N 1
ATOM 710 C CA . THR A 1 87 ? -0.953 -7.585 -4.513 1.00 92.62 87 THR A CA 1
ATOM 711 C C . THR A 1 87 ? -0.286 -8.156 -3.272 1.00 92.62 87 THR A C 1
ATOM 713 O O . THR A 1 87 ? 0.328 -9.218 -3.345 1.00 92.62 87 THR A O 1
ATOM 716 N N . ILE A 1 88 ? -0.441 -7.491 -2.128 1.00 89.81 88 ILE A N 1
ATOM 717 C CA . ILE A 1 88 ? 0.073 -7.946 -0.828 1.00 89.81 88 ILE A CA 1
ATOM 718 C C . ILE A 1 88 ? -1.056 -7.899 0.201 1.00 89.81 88 ILE A C 1
ATOM 720 O O . ILE A 1 88 ? -1.845 -6.956 0.211 1.00 89.81 88 ILE A O 1
ATOM 724 N N . GLY A 1 89 ? -1.107 -8.891 1.089 1.00 89.88 89 GLY A N 1
ATOM 725 C CA . GLY A 1 89 ? -2.122 -9.007 2.137 1.00 89.88 89 GLY A CA 1
ATOM 726 C C . GLY A 1 89 ? -3.023 -10.233 1.957 1.00 89.88 89 GLY A C 1
ATOM 727 O O . GLY A 1 89 ? -2.753 -11.076 1.102 1.00 89.88 89 GLY A O 1
ATOM 728 N N . PRO A 1 90 ? -4.085 -10.365 2.769 1.00 89.62 90 PRO A N 1
ATOM 729 C CA . PRO A 1 90 ? -5.012 -11.490 2.708 1.00 89.62 90 PRO A CA 1
ATOM 730 C C . PRO A 1 90 ? -5.961 -11.343 1.508 1.00 89.62 90 PRO A C 1
ATOM 732 O O . PRO A 1 90 ? -7.113 -10.940 1.665 1.00 89.62 90 PRO A O 1
ATOM 735 N N . ILE A 1 91 ? -5.459 -11.642 0.310 1.00 85.31 91 ILE A N 1
ATOM 736 C CA . ILE A 1 91 ? -6.227 -11.677 -0.938 1.00 85.31 91 ILE A CA 1
ATOM 737 C C . ILE A 1 91 ? -6.351 -13.124 -1.428 1.00 85.31 91 ILE A C 1
ATOM 739 O O . ILE A 1 91 ? -5.392 -13.891 -1.351 1.00 85.31 91 ILE A O 1
ATOM 743 N N . SER A 1 92 ? -7.538 -13.511 -1.898 1.00 76.94 92 SER A N 1
ATOM 744 C CA . SER A 1 92 ? -7.749 -14.836 -2.486 1.00 76.94 92 SER A CA 1
ATOM 745 C C . SER A 1 92 ? -7.260 -14.839 -3.937 1.00 76.94 92 SER A C 1
ATOM 747 O O . SER A 1 92 ? -7.777 -14.051 -4.728 1.00 76.94 92 SER A O 1
ATOM 749 N N . PRO A 1 93 ? -6.326 -15.727 -4.323 1.00 69.69 93 PRO A N 1
ATOM 750 C CA . PRO A 1 93 ? -5.910 -15.877 -5.717 1.00 69.69 93 PRO A CA 1
ATOM 751 C C . PRO A 1 93 ? -6.906 -16.698 -6.559 1.00 69.69 93 PRO A C 1
ATOM 753 O O . PRO A 1 93 ? -6.652 -16.934 -7.732 1.00 69.69 93 PRO A O 1
ATOM 756 N N . LEU A 1 94 ? -8.004 -17.175 -5.960 1.00 62.69 94 LEU A N 1
ATOM 757 C CA . LEU A 1 94 ? -8.953 -18.125 -6.555 1.00 62.69 94 LEU A CA 1
ATOM 758 C C . LEU A 1 94 ? -10.300 -17.483 -6.936 1.00 62.69 94 LEU A C 1
ATOM 760 O O . LEU A 1 94 ? -11.312 -18.180 -6.956 1.00 62.69 94 LEU A O 1
ATOM 764 N N . SER A 1 95 ? -10.330 -16.165 -7.152 1.00 49.97 95 SER A N 1
ATOM 765 C CA . SER A 1 95 ? -11.563 -15.437 -7.503 1.00 49.97 95 SER A CA 1
ATOM 766 C C . SER A 1 95 ? -11.680 -15.245 -9.006 1.00 49.97 95 SER A C 1
ATOM 768 O O . SER A 1 95 ? -10.635 -14.924 -9.615 1.00 49.97 95 SER A O 1
#

Radius of gyration: 15.19 Å; chains: 1; bounding box: 34×34×44 Å

pLDDT: mean 89.03, std 7.66, range [49.97, 95.62]